Protein AF-A0A850DKU0-F1 (afdb_monomer_lite)

Foldseek 3Di:
DDDDDDDDPPPPPPPPDPPDQPDAQDWDWDDDPFWIWTQHPVRDIEIQGDPRVVVCVVQVHLSGQFHAWDHYWDDDVQGTKTHGPFWIWDQRPVVRDIDTGGVVVCVVVVVVVPPPPDD

pLDDT: mean 72.18, std 23.55, range [31.27, 97.06]

Structure (mmCIF, N/CA/C/O backbone):
data_AF-A0A850DKU0-F1
#
_entry.id   AF-A0A850DKU0-F1
#
loop_
_atom_site.group_PDB
_atom_site.id
_atom_site.type_symbol
_atom_site.label_atom_id
_atom_site.label_alt_id
_atom_site.label_comp_id
_atom_site.label_asym_id
_atom_site.label_entity_id
_atom_site.label_seq_id
_atom_site.pdbx_PDB_ins_code
_atom_site.Cartn_x
_atom_site.Cartn_y
_atom_site.Cartn_z
_atom_site.occupancy
_atom_site.B_iso_or_equiv
_atom_site.auth_seq_id
_atom_site.auth_comp_id
_atom_site.auth_asym_id
_atom_site.auth_atom_id
_atom_site.pdbx_PDB_model_num
ATOM 1 N N . GLY A 1 1 ? 21.258 -35.257 -16.198 1.00 31.27 1 GLY A N 1
ATOM 2 C CA . GLY A 1 1 ? 21.170 -33.884 -16.741 1.00 31.27 1 GLY A CA 1
ATOM 3 C C . GLY A 1 1 ? 19.794 -33.735 -17.340 1.00 31.27 1 GLY A C 1
ATOM 4 O O . GLY A 1 1 ? 19.374 -34.662 -18.010 1.00 31.27 1 GLY A O 1
ATOM 5 N N . ALA A 1 2 ? 18.967 -32.800 -16.866 1.00 36.78 2 ALA A N 1
ATOM 6 C CA . ALA A 1 2 ? 18.904 -31.399 -17.327 1.00 36.78 2 ALA A CA 1
ATOM 7 C C . ALA A 1 2 ? 18.489 -31.336 -18.817 1.00 36.78 2 ALA A C 1
ATOM 9 O O . ALA A 1 2 ? 19.103 -32.007 -19.628 1.00 36.78 2 ALA A O 1
ATOM 10 N N . ALA A 1 3 ? 17.469 -30.599 -19.256 1.00 34.72 3 ALA A N 1
ATOM 11 C CA . ALA A 1 3 ? 16.875 -29.389 -18.705 1.00 34.72 3 ALA A CA 1
ATOM 12 C C . ALA A 1 3 ? 15.375 -29.284 -19.045 1.00 34.72 3 ALA A C 1
ATOM 14 O O . ALA A 1 3 ? 14.819 -30.069 -19.806 1.00 34.72 3 ALA A O 1
ATOM 15 N N . ARG A 1 4 ? 14.728 -28.337 -18.371 1.00 39.41 4 ARG A N 1
ATOM 16 C CA . ARG A 1 4 ? 13.297 -28.251 -18.101 1.00 39.41 4 ARG A CA 1
ATOM 17 C C . ARG A 1 4 ? 12.610 -27.325 -19.103 1.00 39.41 4 ARG A C 1
ATOM 19 O O . ARG A 1 4 ? 13.185 -26.314 -19.483 1.00 39.41 4 ARG A O 1
ATOM 26 N N . SER A 1 5 ? 11.393 -27.731 -19.466 1.00 40.69 5 SER A N 1
ATOM 27 C CA . SER A 1 5 ? 10.292 -27.017 -20.126 1.00 40.69 5 SER A CA 1
ATOM 28 C C . SER A 1 5 ? 10.508 -25.527 -20.414 1.00 40.69 5 SER A C 1
ATOM 30 O O . SER A 1 5 ? 10.701 -24.729 -19.498 1.00 40.69 5 SER A O 1
ATOM 32 N N . GLY A 1 6 ? 10.395 -25.173 -21.696 1.00 35.62 6 GLY A N 1
ATOM 33 C CA . GLY A 1 6 ? 10.496 -23.812 -22.206 1.00 35.62 6 GLY A CA 1
ATOM 34 C C . GLY A 1 6 ? 9.488 -22.862 -21.564 1.00 35.62 6 GLY A C 1
ATOM 35 O O . GLY A 1 6 ? 8.281 -23.092 -21.595 1.00 35.62 6 GLY A O 1
ATOM 36 N N . VAL A 1 7 ? 10.012 -21.776 -21.005 1.00 38.25 7 VAL A N 1
ATOM 37 C CA . VAL A 1 7 ? 9.243 -20.576 -20.687 1.00 38.25 7 VAL A CA 1
ATOM 38 C C . VAL A 1 7 ? 9.235 -19.738 -21.960 1.00 38.25 7 VAL A C 1
ATOM 40 O O . VAL A 1 7 ? 10.285 -19.290 -22.418 1.00 38.25 7 VAL A O 1
ATOM 43 N N . LEU A 1 8 ? 8.059 -19.592 -22.571 1.00 32.44 8 LEU A N 1
ATOM 44 C CA . LEU A 1 8 ? 7.850 -18.644 -23.661 1.00 32.44 8 LEU A CA 1
ATOM 45 C C . LEU A 1 8 ? 8.155 -17.233 -23.127 1.00 32.44 8 LEU A C 1
ATOM 47 O O . LEU A 1 8 ? 7.680 -16.903 -22.036 1.00 32.44 8 LEU A O 1
ATOM 51 N N . PRO A 1 9 ? 8.936 -16.406 -23.842 1.00 39.66 9 PRO A N 1
ATOM 52 C CA . PRO A 1 9 ? 9.124 -15.020 -23.447 1.00 39.66 9 PRO A CA 1
ATOM 53 C C . PRO A 1 9 ? 7.753 -14.341 -23.459 1.00 39.66 9 PRO A C 1
ATOM 55 O O . PRO A 1 9 ? 7.064 -14.342 -24.477 1.00 39.66 9 PRO A O 1
ATOM 58 N N . VAL A 1 10 ? 7.332 -13.798 -22.314 1.00 37.53 10 VAL A N 1
ATOM 59 C CA . VAL A 1 10 ? 6.200 -12.871 -22.273 1.00 37.53 10 VAL A CA 1
ATOM 60 C C . VAL A 1 10 ? 6.644 -11.669 -23.094 1.00 37.53 10 VAL A C 1
ATOM 62 O O . VAL A 1 10 ? 7.517 -10.919 -22.660 1.00 37.53 10 VAL A O 1
ATOM 65 N N . GLU A 1 11 ? 6.115 -11.540 -24.311 1.00 37.09 11 GLU A N 1
ATOM 66 C CA . GLU A 1 11 ? 6.303 -10.347 -25.125 1.00 37.09 11 GLU A CA 1
ATOM 67 C C . GLU A 1 11 ? 5.864 -9.147 -24.286 1.00 37.09 11 GLU A C 1
ATOM 69 O O . GLU A 1 11 ? 4.692 -8.991 -23.938 1.00 37.09 11 GLU A O 1
ATOM 74 N N . LEU A 1 12 ? 6.858 -8.353 -23.888 1.00 39.88 12 LEU A N 1
ATOM 75 C CA . LEU A 1 12 ? 6.712 -7.108 -23.156 1.00 39.88 12 LEU A CA 1
ATOM 76 C C . LEU A 1 12 ? 5.842 -6.189 -24.008 1.00 39.88 12 LEU A C 1
ATOM 78 O O . LEU A 1 12 ? 6.334 -5.539 -24.930 1.00 39.88 12 LEU A O 1
ATOM 82 N N . ALA A 1 13 ? 4.538 -6.175 -23.732 1.00 35.81 13 ALA A N 1
ATOM 83 C CA . ALA A 1 13 ? 3.625 -5.234 -24.346 1.00 35.81 13 ALA A CA 1
ATOM 84 C C . ALA A 1 13 ? 4.203 -3.834 -24.134 1.00 35.81 13 ALA A C 1
ATOM 86 O O . ALA A 1 13 ? 4.372 -3.376 -23.003 1.00 35.81 13 ALA A O 1
ATOM 87 N N . SER A 1 14 ? 4.559 -3.206 -25.250 1.00 35.75 14 SER A N 1
ATOM 88 C CA . SER A 1 14 ? 5.037 -1.839 -25.339 1.00 35.75 14 SER A CA 1
ATOM 89 C C . SER A 1 14 ? 4.048 -0.938 -24.599 1.00 35.75 14 SER A C 1
ATOM 91 O O . SER A 1 14 ? 2.975 -0.631 -25.115 1.00 35.75 14 SER A O 1
ATOM 93 N N . ALA A 1 15 ? 4.369 -0.557 -23.363 1.00 37.09 15 ALA A N 1
ATOM 94 C CA . ALA A 1 15 ? 3.572 0.409 -22.630 1.00 37.09 15 ALA A CA 1
ATOM 95 C C . ALA A 1 15 ? 3.752 1.751 -23.342 1.00 37.09 15 ALA A C 1
ATOM 97 O O . ALA A 1 15 ? 4.845 2.320 -23.344 1.00 37.09 15 ALA A O 1
ATOM 98 N N . ALA A 1 16 ? 2.694 2.216 -24.006 1.00 31.67 16 ALA A N 1
ATOM 99 C CA . ALA A 1 16 ? 2.623 3.568 -24.525 1.00 31.67 16 ALA A CA 1
ATOM 100 C C . ALA A 1 16 ? 2.812 4.520 -23.339 1.00 31.67 16 ALA A C 1
ATOM 102 O O . ALA A 1 16 ? 1.930 4.671 -22.497 1.00 31.67 16 ALA A O 1
ATOM 103 N N . ALA A 1 17 ? 4.008 5.090 -23.241 1.00 33.56 17 ALA A N 1
ATOM 104 C CA . ALA A 1 17 ? 4.298 6.157 -22.311 1.00 33.56 17 ALA A CA 1
ATOM 105 C C . ALA A 1 17 ? 3.395 7.342 -22.669 1.00 33.56 17 ALA A C 1
ATOM 107 O O . ALA A 1 17 ? 3.531 7.924 -23.746 1.00 33.56 17 ALA A O 1
ATOM 108 N N . GLU A 1 18 ? 2.475 7.703 -21.778 1.00 33.78 18 GLU A N 1
ATOM 109 C CA . GLU A 1 18 ? 1.868 9.027 -21.833 1.00 33.78 18 GLU A CA 1
ATOM 110 C C . GLU A 1 18 ? 2.984 10.051 -21.537 1.00 33.78 18 GLU A C 1
ATOM 112 O O . GLU A 1 18 ? 3.699 9.913 -20.535 1.00 33.78 18 GLU A O 1
ATOM 117 N N . PRO A 1 19 ? 3.224 11.038 -22.420 1.00 38.38 19 PRO A N 1
ATOM 118 C CA . PRO A 1 19 ? 4.363 11.938 -22.300 1.00 38.38 19 PRO A CA 1
ATOM 119 C C . PRO A 1 19 ? 4.132 12.909 -21.136 1.00 38.38 19 PRO A C 1
ATOM 121 O O . PRO A 1 19 ? 3.393 13.880 -21.269 1.00 38.38 19 PRO A O 1
ATOM 124 N N . GLY A 1 20 ? 4.761 12.654 -19.983 1.00 38.50 20 GLY A N 1
ATOM 125 C CA . GLY A 1 20 ? 4.695 13.596 -18.859 1.00 38.50 20 GLY A CA 1
ATOM 126 C C . GLY A 1 20 ? 5.308 13.198 -17.513 1.00 38.50 20 GLY A C 1
ATOM 127 O O . GLY A 1 20 ? 5.370 14.056 -16.638 1.00 38.50 20 GLY A O 1
ATOM 128 N N . ALA A 1 21 ? 5.784 11.967 -17.299 1.00 36.56 21 ALA A N 1
ATOM 129 C CA . ALA A 1 21 ? 6.356 11.573 -16.005 1.00 36.56 21 ALA A CA 1
ATOM 130 C C . ALA A 1 21 ? 7.881 11.392 -16.085 1.00 36.56 21 ALA A C 1
ATOM 132 O O . ALA A 1 21 ? 8.391 10.397 -16.597 1.00 36.56 21 ALA A O 1
ATOM 133 N N . ALA A 1 22 ? 8.613 12.380 -15.573 1.00 36.97 22 ALA A N 1
ATOM 134 C CA . ALA A 1 22 ? 10.059 12.326 -15.411 1.00 36.97 22 ALA A CA 1
ATOM 135 C C . ALA A 1 22 ? 10.471 11.203 -14.432 1.00 36.97 22 ALA A C 1
ATOM 137 O O . ALA A 1 22 ? 10.043 11.179 -13.282 1.00 36.97 22 ALA A O 1
ATOM 138 N N . THR A 1 23 ? 11.325 10.291 -14.913 1.00 37.44 23 THR A N 1
ATOM 139 C CA . THR A 1 23 ? 12.235 9.424 -14.134 1.00 37.44 23 THR A CA 1
ATOM 140 C C . THR A 1 23 ? 11.636 8.676 -12.931 1.00 37.44 23 THR A C 1
ATOM 142 O O . THR A 1 23 ? 12.153 8.777 -11.819 1.00 37.44 23 THR A O 1
ATOM 145 N N . ALA A 1 24 ? 10.592 7.869 -13.135 1.00 46.19 24 ALA A N 1
ATOM 146 C CA . ALA A 1 24 ? 10.266 6.819 -12.168 1.00 46.19 24 ALA A CA 1
ATOM 147 C C . ALA A 1 24 ? 11.298 5.674 -12.291 1.00 46.19 24 ALA A C 1
ATOM 149 O O . ALA A 1 24 ? 11.600 5.265 -13.417 1.00 46.19 24 ALA A O 1
ATOM 150 N N . PRO A 1 25 ? 11.860 5.143 -11.186 1.00 50.56 25 PRO A N 1
ATOM 151 C CA . PRO A 1 25 ? 12.700 3.951 -11.248 1.00 50.56 25 PRO A CA 1
ATOM 152 C C . PRO A 1 25 ? 11.931 2.814 -11.930 1.00 50.56 25 PRO A C 1
ATOM 154 O O . PRO A 1 25 ? 10.787 2.518 -11.580 1.00 50.56 25 PRO A O 1
ATOM 157 N N . LYS A 1 26 ? 12.557 2.214 -12.945 1.00 56.34 26 LYS A N 1
ATOM 158 C CA . LYS A 1 26 ? 11.967 1.178 -13.794 1.00 56.34 26 LYS A CA 1
ATOM 159 C C . LYS A 1 26 ? 11.815 -0.114 -12.982 1.00 56.34 26 LYS A C 1
ATOM 161 O O . LYS A 1 26 ? 12.749 -0.902 -12.915 1.00 56.34 26 LYS A O 1
ATOM 166 N N . ALA A 1 27 ? 10.660 -0.308 -12.352 1.00 64.06 27 ALA A N 1
ATOM 167 C CA . ALA A 1 27 ? 10.251 -1.613 -11.845 1.00 64.06 27 ALA A CA 1
ATOM 168 C C . ALA A 1 27 ? 9.549 -2.387 -12.965 1.00 64.06 27 ALA A C 1
ATOM 170 O O . ALA A 1 27 ? 8.674 -1.846 -13.648 1.00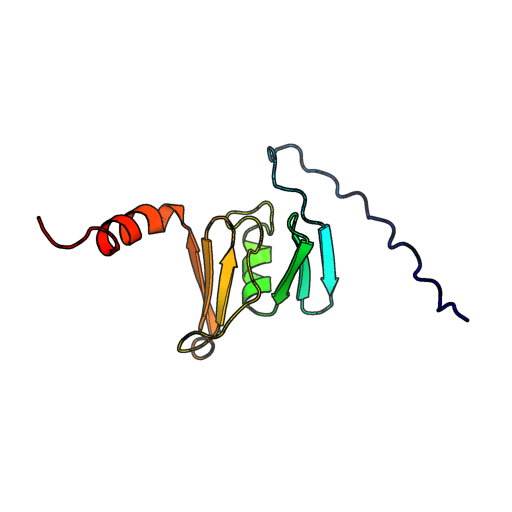 64.06 27 ALA A O 1
ATOM 171 N N . GLU A 1 28 ? 9.927 -3.647 -13.148 1.00 78.31 28 GLU A N 1
ATOM 172 C CA . GLU A 1 28 ? 9.175 -4.579 -13.987 1.00 78.31 28 GLU A CA 1
ATOM 173 C C . GLU A 1 28 ? 8.048 -5.192 -13.151 1.00 78.31 28 GLU A C 1
ATOM 175 O O . GLU A 1 28 ? 8.200 -5.369 -11.941 1.00 78.31 28 GLU A O 1
ATOM 180 N N . TYR A 1 29 ? 6.899 -5.490 -13.763 1.00 78.81 29 TYR A N 1
ATOM 181 C CA . TYR A 1 29 ? 5.780 -6.085 -13.037 1.00 78.81 29 TYR A CA 1
ATOM 182 C C . TYR A 1 29 ? 5.052 -7.161 -13.836 1.00 78.81 29 TYR A C 1
ATOM 184 O O . TYR A 1 29 ? 4.966 -7.110 -15.061 1.00 78.81 29 TYR A O 1
ATOM 192 N N . ALA A 1 30 ? 4.467 -8.111 -13.110 1.00 75.69 30 ALA A N 1
ATOM 193 C CA . ALA A 1 30 ? 3.544 -9.105 -13.634 1.00 75.69 30 ALA A CA 1
ATOM 194 C C . ALA A 1 30 ? 2.160 -8.916 -13.004 1.00 75.69 30 ALA A C 1
ATOM 196 O O . ALA A 1 30 ? 2.031 -8.723 -11.791 1.00 75.69 30 ALA A O 1
ATOM 197 N N . LYS A 1 31 ? 1.114 -8.983 -13.834 1.00 79.00 31 LYS A N 1
ATOM 198 C CA . LYS A 1 31 ? -0.284 -8.918 -13.399 1.00 79.00 31 LYS A CA 1
ATOM 199 C C . LYS A 1 31 ? -0.862 -10.325 -13.272 1.00 79.00 31 LYS A C 1
ATOM 201 O O . LYS A 1 31 ? -0.826 -11.112 -14.212 1.00 79.00 31 LYS A O 1
ATOM 206 N N . PHE A 1 32 ? -1.476 -10.590 -12.131 1.00 75.50 32 PHE A N 1
ATOM 207 C CA . PHE A 1 32 ? -2.218 -11.800 -11.806 1.00 75.50 32 PHE A CA 1
ATOM 208 C C . PHE A 1 32 ? -3.689 -11.453 -11.571 1.00 75.50 32 PHE A C 1
ATOM 210 O O . PHE A 1 32 ? -4.038 -10.294 -11.343 1.00 75.50 32 PHE A O 1
ATOM 217 N N . VAL A 1 33 ? -4.559 -12.467 -11.579 1.00 74.50 33 VAL A N 1
ATOM 218 C CA . VAL A 1 33 ? -6.014 -12.297 -11.392 1.00 74.50 33 VAL A CA 1
ATOM 219 C C . VAL A 1 33 ? -6.347 -11.472 -10.139 1.00 74.50 33 VAL A C 1
ATOM 221 O O . VAL A 1 33 ? -7.273 -10.670 -10.174 1.00 74.50 33 VAL A O 1
ATOM 224 N N . ASN A 1 34 ? -5.563 -11.617 -9.064 1.00 76.06 34 ASN A N 1
ATOM 225 C CA . ASN A 1 34 ? -5.799 -10.957 -7.774 1.00 76.06 34 ASN A CA 1
ATOM 226 C C . ASN A 1 34 ? -4.613 -10.116 -7.270 1.00 76.06 34 ASN A C 1
ATOM 228 O O . ASN A 1 34 ? -4.566 -9.770 -6.088 1.00 76.06 34 ASN A O 1
ATOM 232 N N . GLY A 1 35 ? -3.627 -9.821 -8.119 1.00 83.44 35 GLY A N 1
ATOM 233 C CA . GLY A 1 35 ? -2.370 -9.268 -7.628 1.00 83.44 35 GLY A CA 1
ATOM 234 C C . GLY A 1 35 ? -1.470 -8.680 -8.692 1.00 83.44 35 GLY A C 1
ATOM 235 O O . GLY A 1 35 ? -1.560 -9.028 -9.865 1.00 83.44 35 GLY A O 1
ATOM 236 N N . TYR A 1 36 ? -0.572 -7.809 -8.257 1.00 85.88 36 TYR A N 1
ATOM 237 C CA . TYR A 1 36 ? 0.591 -7.397 -9.028 1.00 85.88 36 TYR A CA 1
ATOM 238 C C . TYR A 1 36 ? 1.830 -7.823 -8.260 1.00 85.88 36 TYR A C 1
ATOM 240 O O . TYR A 1 36 ? 1.854 -7.732 -7.034 1.00 85.88 36 TYR A O 1
ATOM 248 N N . VAL A 1 37 ? 2.842 -8.283 -8.980 1.00 83.06 37 VAL A N 1
ATOM 249 C CA . VAL A 1 37 ? 4.169 -8.560 -8.433 1.00 83.06 37 VAL A CA 1
ATOM 250 C C . VAL A 1 37 ? 5.150 -7.640 -9.136 1.00 83.06 37 VAL A C 1
ATOM 252 O O . VAL A 1 37 ? 5.127 -7.563 -10.361 1.00 83.06 37 VAL A O 1
ATOM 255 N N . PHE A 1 38 ? 5.975 -6.944 -8.365 1.00 82.12 38 PHE A N 1
ATOM 256 C CA . PHE A 1 38 ? 6.961 -5.976 -8.822 1.00 82.12 38 PHE A CA 1
ATOM 257 C C . PHE A 1 38 ? 8.360 -6.492 -8.516 1.00 82.12 38 PHE A C 1
ATOM 259 O O . PHE A 1 38 ? 8.644 -6.856 -7.378 1.00 82.12 38 PHE A O 1
ATOM 266 N N . SER A 1 39 ? 9.230 -6.476 -9.519 1.00 80.62 39 SER A N 1
ATOM 267 C CA . SER A 1 39 ? 10.668 -6.647 -9.344 1.00 80.62 39 SER A CA 1
ATOM 268 C C . SER A 1 39 ? 11.295 -5.269 -9.164 1.00 80.62 39 SER A C 1
ATOM 270 O O . SER A 1 39 ? 11.243 -4.425 -10.064 1.00 80.62 39 SER A O 1
ATOM 272 N N . LEU A 1 40 ? 11.837 -5.023 -7.974 1.00 79.75 40 LEU A N 1
ATOM 273 C CA . LEU A 1 40 ? 12.512 -3.780 -7.625 1.00 79.75 40 LEU A CA 1
ATOM 274 C C . LEU A 1 40 ? 13.971 -3.809 -8.094 1.00 79.75 40 LEU A C 1
ATOM 276 O O . LEU A 1 40 ? 14.553 -4.867 -8.321 1.00 79.75 40 LEU A O 1
ATOM 280 N N . ALA A 1 41 ? 14.579 -2.627 -8.220 1.00 74.00 41 ALA A N 1
ATOM 281 C CA . ALA A 1 41 ? 15.945 -2.484 -8.733 1.00 74.00 41 ALA A CA 1
ATOM 282 C C . ALA A 1 41 ? 17.016 -3.177 -7.867 1.00 74.00 41 ALA A C 1
ATOM 284 O O . ALA A 1 41 ? 18.078 -3.510 -8.382 1.00 74.00 41 ALA A O 1
ATOM 285 N N . ASP A 1 42 ? 16.731 -3.403 -6.581 1.00 76.25 42 ASP A N 1
ATOM 286 C CA . ASP A 1 42 ? 17.624 -4.108 -5.648 1.00 76.25 42 ASP A CA 1
ATOM 287 C C . ASP A 1 42 ? 17.555 -5.643 -5.794 1.00 76.25 42 ASP A C 1
ATOM 289 O O . ASP A 1 42 ? 18.344 -6.373 -5.207 1.00 76.25 42 ASP A O 1
ATOM 293 N N . GLY A 1 43 ? 16.628 -6.151 -6.616 1.00 74.69 43 GLY A N 1
ATOM 294 C CA . GLY A 1 43 ? 16.376 -7.583 -6.799 1.00 74.69 43 GLY A CA 1
ATOM 295 C C . GLY A 1 43 ? 15.239 -8.129 -5.932 1.00 74.69 43 GLY A C 1
ATOM 296 O O . GLY A 1 43 ? 14.810 -9.263 -6.147 1.00 74.69 43 GLY A O 1
ATOM 297 N N . ASP A 1 44 ? 14.709 -7.322 -5.011 1.00 80.69 44 ASP A N 1
ATOM 298 C CA . ASP A 1 44 ? 13.531 -7.674 -4.223 1.00 80.69 44 ASP A CA 1
ATOM 299 C C . ASP A 1 44 ? 12.276 -7.824 -5.084 1.00 80.69 44 ASP A C 1
ATOM 301 O O . ASP A 1 44 ? 12.058 -7.112 -6.071 1.00 80.69 44 ASP A O 1
ATOM 305 N N . VAL A 1 45 ? 11.414 -8.747 -4.663 1.00 83.19 45 VAL A N 1
ATOM 306 C CA . VAL A 1 45 ? 10.129 -9.021 -5.299 1.00 83.19 45 VAL A CA 1
ATOM 307 C C . VAL A 1 45 ? 9.022 -8.696 -4.313 1.00 83.19 45 VAL A C 1
ATOM 309 O O . VAL A 1 45 ? 8.957 -9.283 -3.239 1.00 83.19 45 VAL A O 1
ATOM 312 N N . VAL A 1 46 ? 8.142 -7.774 -4.696 1.00 89.38 46 VAL A N 1
ATOM 313 C CA . VAL A 1 46 ? 7.091 -7.243 -3.825 1.00 89.38 46 VAL A CA 1
ATOM 314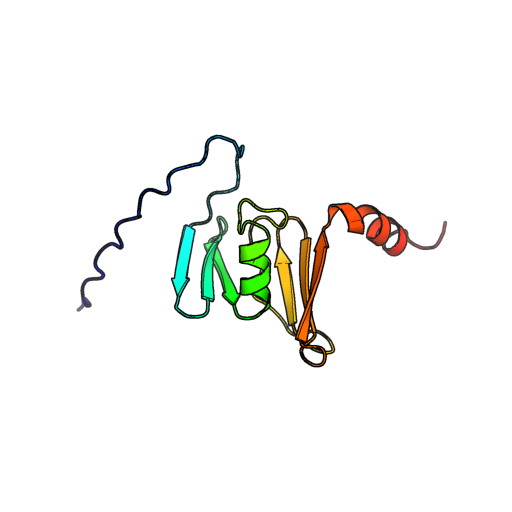 C C . VAL A 1 46 ? 5.728 -7.398 -4.476 1.00 89.38 46 VAL A C 1
ATOM 316 O O . VAL A 1 46 ? 5.528 -7.027 -5.632 1.00 89.38 46 VAL A O 1
ATOM 319 N N . SER A 1 47 ? 4.756 -7.902 -3.724 1.00 90.38 47 SER A N 1
ATOM 320 C CA . SER A 1 47 ? 3.375 -8.049 -4.164 1.00 90.38 47 SER A CA 1
ATOM 321 C C . SER A 1 47 ? 2.467 -6.932 -3.646 1.00 90.38 47 SER A C 1
ATOM 323 O O . SER A 1 47 ? 2.612 -6.435 -2.531 1.00 90.38 47 SER A O 1
ATOM 325 N N . VAL A 1 48 ? 1.492 -6.535 -4.465 1.00 92.19 48 VAL A N 1
ATOM 326 C CA . VAL A 1 48 ? 0.378 -5.656 -4.078 1.00 92.19 48 VAL A CA 1
ATOM 327 C C . VAL A 1 48 ? -0.914 -6.389 -4.418 1.00 92.19 48 VAL A C 1
ATOM 329 O O . VAL A 1 48 ? -1.146 -6.730 -5.582 1.00 92.19 48 VAL A O 1
ATOM 332 N N . ILE A 1 49 ? -1.755 -6.654 -3.415 1.00 93.75 49 ILE A N 1
ATOM 333 C CA . ILE A 1 49 ? -2.947 -7.506 -3.565 1.00 93.75 49 ILE A CA 1
ATOM 334 C C . ILE A 1 49 ? -4.183 -6.937 -2.854 1.00 93.75 49 ILE A C 1
ATOM 336 O O . ILE A 1 49 ? -4.096 -6.023 -2.031 1.00 93.75 49 ILE A O 1
ATOM 340 N N . GLY A 1 50 ? -5.353 -7.498 -3.171 1.00 92.81 50 GLY A N 1
ATOM 341 C CA . GLY A 1 50 ? -6.614 -7.229 -2.469 1.00 92.81 50 GLY A CA 1
ATOM 342 C C . GLY A 1 50 ? -7.028 -5.753 -2.445 1.00 92.81 50 GLY A C 1
ATOM 343 O O . GLY A 1 50 ? -6.814 -5.016 -3.406 1.00 92.81 50 GLY A O 1
ATOM 344 N N . LYS A 1 51 ? -7.603 -5.311 -1.317 1.00 94.19 51 LYS A N 1
ATOM 345 C CA . LYS A 1 51 ? -8.104 -3.936 -1.129 1.00 94.19 51 LYS A CA 1
ATOM 346 C C . LYS A 1 51 ? -7.017 -2.873 -1.289 1.00 94.19 51 LYS A C 1
ATOM 348 O O . LYS A 1 51 ? -7.288 -1.794 -1.808 1.00 94.19 51 LYS A O 1
ATOM 353 N N . LEU A 1 52 ? -5.783 -3.191 -0.896 1.00 94.12 52 LEU A N 1
ATOM 354 C CA . LEU A 1 52 ? -4.640 -2.296 -1.076 1.00 94.12 52 LEU A CA 1
ATOM 355 C C . LEU A 1 52 ? -4.290 -2.133 -2.558 1.00 94.12 52 LEU A C 1
ATOM 357 O O . LEU A 1 52 ? -4.019 -1.016 -2.993 1.00 94.12 52 LEU A O 1
ATOM 361 N N . LEU A 1 53 ? -4.368 -3.211 -3.346 1.00 93.88 53 LEU A N 1
ATOM 362 C CA . LEU A 1 53 ? -4.199 -3.135 -4.796 1.00 93.88 53 LEU A CA 1
ATOM 363 C C . LEU A 1 53 ? -5.286 -2.280 -5.444 1.00 93.88 53 LEU A C 1
ATOM 365 O O . LEU A 1 53 ? -4.954 -1.410 -6.242 1.00 93.88 53 LEU A O 1
ATOM 369 N N . GLU A 1 54 ? -6.558 -2.493 -5.103 1.00 94.19 54 GLU A N 1
ATOM 370 C CA . GLU A 1 54 ? -7.671 -1.702 -5.650 1.00 94.19 54 GLU A CA 1
ATOM 371 C C . GLU A 1 54 ? -7.413 -0.192 -5.485 1.00 94.19 54 GLU A C 1
ATOM 373 O O . GLU A 1 54 ? -7.478 0.561 -6.458 1.00 94.19 54 GLU A O 1
ATOM 378 N N . THR A 1 55 ? -7.025 0.243 -4.281 1.00 94.62 55 THR A N 1
ATOM 379 C CA . THR A 1 55 ? -6.678 1.645 -4.007 1.00 94.62 55 THR A CA 1
ATOM 380 C C . THR A 1 55 ? -5.392 2.083 -4.711 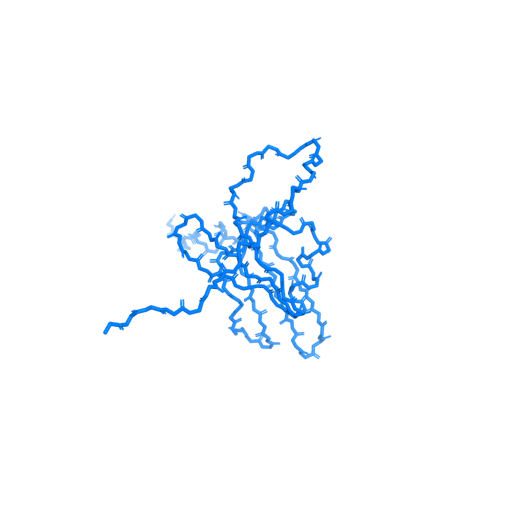1.00 94.62 55 THR A C 1
ATOM 382 O O . THR A 1 55 ? -5.340 3.181 -5.260 1.00 94.62 55 THR A O 1
ATOM 385 N N . PHE A 1 56 ? -4.356 1.243 -4.750 1.00 93.56 56 PHE A N 1
ATOM 386 C CA . PHE A 1 56 ? -3.107 1.556 -5.449 1.00 93.56 56 PHE A CA 1
ATOM 387 C C . PHE A 1 56 ? -3.332 1.818 -6.947 1.00 93.56 56 PHE A C 1
ATOM 389 O O . PHE A 1 56 ? -2.806 2.792 -7.486 1.00 93.56 56 PHE A O 1
ATOM 396 N N . LEU A 1 57 ? -4.171 1.009 -7.605 1.00 90.94 57 LEU A N 1
ATOM 397 C CA . LEU A 1 57 ? -4.561 1.211 -9.004 1.00 90.94 57 LEU A CA 1
ATOM 398 C C . LEU A 1 57 ? -5.311 2.535 -9.199 1.00 90.94 57 LEU A C 1
ATOM 400 O O . LEU A 1 57 ? -4.990 3.290 -10.113 1.00 90.94 57 LEU A O 1
ATOM 404 N N . GLN A 1 58 ? -6.267 2.846 -8.319 1.00 92.69 58 GLN A N 1
ATOM 405 C CA . GLN A 1 58 ? -7.032 4.101 -8.360 1.00 92.69 58 GLN A CA 1
ATOM 406 C C . GLN A 1 58 ? -6.154 5.345 -8.169 1.00 92.69 58 GLN A C 1
ATOM 408 O O . GLN A 1 58 ? -6.476 6.414 -8.681 1.00 92.69 58 GLN A O 1
ATOM 413 N N . LEU A 1 59 ? -5.040 5.214 -7.446 1.00 89.19 59 LEU A N 1
ATOM 414 C CA . LEU A 1 59 ? -4.099 6.302 -7.183 1.00 89.19 59 LEU A CA 1
ATOM 415 C C . LEU A 1 59 ? -3.048 6.499 -8.286 1.00 89.19 59 LEU A C 1
ATOM 417 O O . LEU A 1 59 ? -2.146 7.321 -8.105 1.00 89.19 59 LEU A O 1
ATOM 421 N N . GLY A 1 60 ? -3.166 5.790 -9.413 1.00 87.81 60 GLY A N 1
ATOM 422 C CA . GLY A 1 60 ? -2.252 5.907 -10.552 1.00 87.81 60 GLY A CA 1
ATOM 423 C C . GLY A 1 60 ? -1.077 4.931 -10.512 1.00 87.81 60 GLY A C 1
ATOM 424 O O . GLY A 1 60 ? -0.114 5.111 -11.255 1.00 87.81 60 GLY A O 1
ATOM 425 N N . GLN A 1 61 ? -1.149 3.890 -9.671 1.00 89.31 61 GLN A N 1
ATOM 426 C CA . GLN A 1 61 ? -0.164 2.809 -9.640 1.00 89.31 61 GLN A CA 1
ATOM 427 C C . GLN A 1 61 ? 1.255 3.358 -9.352 1.00 89.31 61 GLN A C 1
ATOM 429 O O . GLN A 1 61 ? 1.411 4.273 -8.539 1.00 89.31 61 GLN A O 1
ATOM 434 N N . THR A 1 62 ? 2.299 2.826 -9.994 1.00 84.81 62 THR A N 1
ATOM 435 C CA . THR A 1 62 ? 3.697 3.245 -9.768 1.00 84.81 62 THR A CA 1
ATOM 436 C C . THR A 1 62 ? 4.010 4.662 -10.251 1.00 84.81 62 THR A C 1
ATOM 438 O O . THR A 1 62 ? 4.909 5.298 -9.707 1.00 84.81 62 THR A O 1
ATOM 441 N N . ALA A 1 63 ? 3.262 5.174 -11.231 1.00 84.62 63 ALA A N 1
ATOM 442 C CA . ALA A 1 63 ? 3.354 6.560 -11.698 1.00 84.62 63 ALA A CA 1
ATOM 443 C C . ALA A 1 63 ? 2.553 7.540 -10.816 1.00 84.62 63 ALA A C 1
ATOM 445 O O . ALA A 1 63 ? 2.598 8.753 -11.016 1.00 84.62 63 ALA A O 1
ATOM 446 N N . GLY A 1 64 ? 1.791 7.008 -9.860 1.00 86.25 64 GLY A N 1
ATOM 447 C CA . GLY A 1 64 ? 0.877 7.741 -9.007 1.00 86.25 64 GLY A CA 1
ATOM 448 C C . GLY A 1 64 ? 1.515 8.341 -7.757 1.00 86.25 64 GLY A C 1
ATOM 449 O O . GLY A 1 64 ? 2.725 8.316 -7.539 1.00 86.25 64 GLY A O 1
ATOM 450 N N . LYS A 1 65 ? 0.654 8.841 -6.864 1.00 87.00 65 LYS A N 1
ATOM 451 C CA . LYS A 1 65 ? 1.061 9.580 -5.649 1.00 87.00 65 LYS A CA 1
ATOM 452 C C . LYS A 1 65 ? 1.861 8.754 -4.637 1.00 87.00 65 LYS A C 1
ATOM 454 O O . LYS A 1 65 ? 2.474 9.333 -3.746 1.00 87.00 65 LYS A O 1
ATOM 459 N N . LEU A 1 66 ? 1.803 7.426 -4.727 1.00 87.75 66 LEU A N 1
ATOM 460 C CA . LEU A 1 66 ? 2.478 6.509 -3.807 1.00 87.75 66 LEU A CA 1
ATOM 461 C C . LEU A 1 66 ? 3.867 6.084 -4.304 1.00 87.75 66 LEU A C 1
ATOM 463 O O . LEU A 1 66 ? 4.734 5.809 -3.475 1.00 87.75 66 LEU A O 1
ATOM 467 N N . GLY A 1 67 ? 4.104 6.086 -5.620 1.00 89.88 67 GLY A N 1
ATOM 468 C CA . GLY A 1 67 ? 5.331 5.569 -6.228 1.00 89.88 67 GLY A CA 1
ATOM 469 C C . GLY A 1 67 ? 5.428 4.040 -6.175 1.00 89.88 67 GLY A C 1
ATOM 470 O O . GLY A 1 67 ? 4.412 3.343 -6.116 1.00 89.88 67 GLY A O 1
ATOM 471 N N . LEU A 1 68 ? 6.653 3.503 -6.203 1.00 89.00 68 LEU A N 1
ATOM 472 C CA . LEU A 1 68 ? 6.869 2.051 -6.133 1.00 89.00 68 LEU A CA 1
ATOM 473 C C . LEU A 1 68 ? 6.478 1.470 -4.763 1.00 89.00 68 LEU A C 1
ATOM 475 O O . LEU A 1 68 ? 6.691 2.134 -3.741 1.00 89.00 68 LEU A O 1
ATOM 479 N N . PRO A 1 69 ? 5.973 0.224 -4.714 1.00 90.06 69 PRO A N 1
ATOM 480 C CA . PRO A 1 69 ? 5.883 -0.516 -3.462 1.00 90.06 69 PRO A CA 1
ATOM 481 C C . PRO A 1 69 ? 7.293 -0.829 -2.940 1.00 90.06 69 PRO A C 1
ATOM 483 O O . PRO A 1 69 ? 8.212 -1.059 -3.722 1.00 90.06 69 PRO A O 1
ATOM 486 N N . LEU A 1 70 ? 7.463 -0.804 -1.619 1.00 89.06 70 LEU A N 1
ATOM 487 C CA . LEU A 1 70 ? 8.750 -1.054 -0.956 1.00 89.06 70 LEU A CA 1
ATOM 488 C C . LEU A 1 70 ? 8.799 -2.406 -0.244 1.00 89.06 70 LEU A C 1
ATOM 490 O O . LEU A 1 70 ? 9.875 -2.954 -0.054 1.00 89.06 70 LEU A O 1
ATOM 494 N N . ALA A 1 71 ? 7.644 -2.917 0.170 1.00 88.75 71 ALA A N 1
ATOM 495 C CA . ALA A 1 71 ? 7.509 -4.195 0.853 1.00 88.75 71 ALA A CA 1
ATOM 496 C C . ALA A 1 71 ? 6.132 -4.794 0.562 1.00 88.75 71 ALA A C 1
ATOM 498 O O . ALA A 1 71 ? 5.206 -4.072 0.168 1.00 88.75 71 ALA A O 1
ATOM 499 N N . ASP A 1 72 ? 5.996 -6.103 0.768 1.00 91.31 72 ASP A N 1
ATOM 500 C CA . ASP A 1 72 ? 4.690 -6.755 0.815 1.00 91.31 72 ASP A CA 1
ATOM 501 C C . ASP A 1 72 ? 3.818 -6.143 1.916 1.00 91.31 72 ASP A C 1
ATOM 503 O O . ASP A 1 72 ? 4.304 -5.505 2.857 1.00 91.31 72 ASP A O 1
ATOM 507 N N . GLN A 1 73 ? 2.506 -6.354 1.822 1.00 92.50 73 GLN A N 1
ATOM 508 C CA . GLN A 1 73 ? 1.638 -6.012 2.940 1.00 92.50 73 GLN A CA 1
ATOM 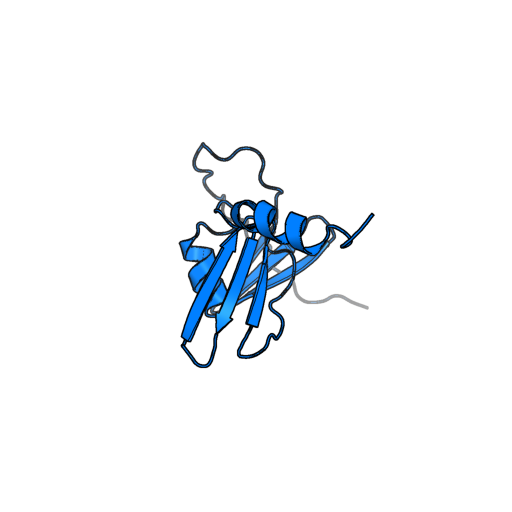509 C C . GLN A 1 73 ? 1.976 -6.858 4.178 1.00 92.50 73 GLN A C 1
ATOM 511 O O . GLN A 1 73 ? 2.218 -8.062 4.087 1.00 92.50 73 GLN A O 1
ATOM 516 N N . TYR A 1 74 ? 1.917 -6.242 5.351 1.00 94.00 74 TYR A N 1
ATOM 517 C CA . TYR A 1 74 ? 2.126 -6.898 6.638 1.00 94.00 74 TYR A CA 1
ATOM 518 C C . TYR A 1 74 ? 0.997 -6.564 7.610 1.00 94.00 74 TYR A C 1
ATOM 520 O O . TYR A 1 74 ? 0.249 -5.598 7.435 1.00 94.00 74 TYR A O 1
ATOM 528 N N . LEU A 1 75 ? 0.852 -7.404 8.635 1.00 94.19 75 LEU A N 1
ATOM 529 C CA . LEU A 1 75 ? -0.202 -7.271 9.634 1.00 94.19 75 LEU A CA 1
ATOM 530 C C . LEU A 1 75 ? 0.013 -6.040 10.518 1.00 94.19 75 LEU A C 1
ATOM 532 O O . LEU A 1 75 ? 1.110 -5.786 11.012 1.00 94.19 75 LEU A O 1
ATOM 536 N N . VAL A 1 76 ? -1.077 -5.325 10.769 1.00 93.56 76 VAL A N 1
ATOM 537 C CA . VAL A 1 76 ? -1.188 -4.248 11.758 1.00 93.56 76 VAL A CA 1
ATOM 538 C C . VAL A 1 76 ? -2.456 -4.464 12.590 1.00 93.56 76 VAL A C 1
ATOM 540 O O . VAL A 1 76 ? -3.335 -5.227 12.176 1.00 93.56 76 VAL A O 1
ATOM 543 N N . PRO A 1 77 ? -2.609 -3.815 13.759 1.00 92.56 77 PRO A N 1
ATOM 544 C CA . PRO A 1 77 ? -3.840 -3.927 14.532 1.00 92.56 77 PRO A CA 1
ATOM 545 C C . PRO A 1 77 ? -5.073 -3.589 13.681 1.00 92.56 77 PRO A C 1
ATOM 547 O O . PRO A 1 77 ? -5.212 -2.476 13.176 1.00 92.56 77 PRO A O 1
ATOM 550 N N . GLY A 1 78 ? -5.966 -4.565 13.506 1.00 91.12 78 GLY A N 1
ATOM 551 C CA . GLY A 1 78 ? -7.206 -4.399 12.744 1.00 91.12 78 GLY A CA 1
ATOM 552 C C . GLY A 1 78 ? -7.086 -4.546 11.222 1.00 91.12 78 GLY A C 1
ATOM 553 O O . GLY A 1 78 ? -8.090 -4.338 10.537 1.00 91.12 78 GLY A O 1
ATOM 554 N N . GLY A 1 79 ? -5.923 -4.919 10.676 1.00 95.81 79 GLY A N 1
ATOM 555 C CA . GLY A 1 79 ? -5.816 -5.291 9.265 1.00 95.81 79 GLY A CA 1
ATOM 556 C C . GLY A 1 79 ? -4.396 -5.327 8.712 1.00 95.81 79 GLY A C 1
ATOM 557 O O . GLY A 1 79 ? -3.514 -5.955 9.293 1.00 95.81 79 GLY A O 1
ATOM 558 N N . TYR A 1 80 ? -4.181 -4.681 7.566 1.00 96.69 80 TYR A N 1
ATOM 559 C CA . TYR A 1 80 ? -2.923 -4.755 6.819 1.00 96.69 80 TYR A CA 1
ATOM 560 C C . TYR A 1 80 ? -2.379 -3.377 6.471 1.00 96.69 80 TYR A C 1
ATOM 562 O O . TYR A 1 80 ? -3.139 -2.448 6.207 1.00 96.69 80 TYR A O 1
ATOM 570 N N . ARG A 1 81 ? -1.056 -3.250 6.420 1.00 96.00 81 ARG A N 1
ATOM 571 C CA . ARG A 1 81 ? -0.366 -2.061 5.920 1.00 96.00 81 ARG A CA 1
ATOM 572 C C . ARG A 1 81 ? 0.615 -2.455 4.835 1.00 96.00 81 ARG A C 1
ATOM 574 O O . ARG A 1 81 ? 1.263 -3.488 4.941 1.00 96.00 81 ARG A O 1
ATOM 581 N N . GLN A 1 82 ? 0.741 -1.606 3.825 1.00 97.06 82 GLN A N 1
ATOM 582 C CA . GLN A 1 82 ? 1.783 -1.714 2.815 1.00 97.06 82 GLN A CA 1
ATOM 583 C C . GLN A 1 82 ? 2.461 -0.365 2.603 1.00 97.06 82 GLN A C 1
ATOM 585 O O . GLN A 1 82 ? 1.800 0.678 2.560 1.00 97.06 82 GLN A O 1
ATOM 590 N N . ASP A 1 83 ? 3.785 -0.399 2.485 1.00 93.94 83 ASP A N 1
ATOM 591 C CA . ASP A 1 83 ? 4.629 0.781 2.350 1.00 93.94 83 ASP A CA 1
ATOM 592 C C . ASP A 1 83 ? 5.064 1.010 0.903 1.00 93.94 83 ASP A C 1
ATOM 594 O O . ASP A 1 83 ? 5.416 0.083 0.174 1.00 93.94 83 ASP A O 1
ATOM 598 N N . PHE A 1 84 ? 5.057 2.280 0.512 1.00 92.94 84 PHE A N 1
ATOM 599 C CA . PHE A 1 84 ? 5.411 2.768 -0.812 1.00 92.94 84 PHE A CA 1
ATOM 600 C C . PHE A 1 84 ? 6.454 3.894 -0.706 1.00 92.94 84 PHE A C 1
ATOM 602 O O . PHE A 1 84 ? 6.704 4.471 0.363 1.00 92.94 84 PHE A O 1
ATOM 609 N N . GLN A 1 85 ? 7.078 4.238 -1.832 1.00 88.62 85 GLN A N 1
ATOM 610 C CA . GLN A 1 85 ? 8.110 5.277 -1.910 1.00 88.62 85 GLN A CA 1
ATOM 611 C C . GLN A 1 85 ? 7.676 6.601 -1.280 1.00 88.62 85 GLN A C 1
ATOM 613 O O . GLN A 1 85 ? 8.440 7.186 -0.509 1.00 88.62 85 GLN A O 1
ATOM 618 N N . PHE A 1 86 ? 6.443 7.036 -1.531 1.00 87.69 86 PHE A N 1
ATOM 619 C CA . PHE A 1 86 ? 5.935 8.343 -1.111 1.00 87.69 86 PHE A CA 1
ATOM 620 C C . PHE A 1 86 ? 4.779 8.262 -0.112 1.00 87.69 86 PHE A C 1
ATOM 622 O O . PHE A 1 86 ? 4.172 9.281 0.213 1.00 87.69 86 PHE A O 1
ATOM 629 N N . GLY A 1 87 ? 4.488 7.082 0.435 1.00 92.12 87 GLY A N 1
ATOM 630 C CA . GLY A 1 87 ? 3.383 6.911 1.370 1.00 92.12 87 GLY A CA 1
ATOM 631 C C . GLY A 1 87 ? 3.175 5.477 1.824 1.00 92.12 87 GLY A C 1
ATOM 632 O O . GLY A 1 87 ? 4.033 4.623 1.633 1.00 92.12 87 GLY A O 1
ATOM 633 N N . SER A 1 88 ? 2.013 5.228 2.409 1.00 94.69 88 SER A N 1
ATOM 634 C CA . SER A 1 88 ? 1.555 3.911 2.832 1.00 94.69 88 SER A CA 1
ATOM 635 C C . SER A 1 88 ? 0.048 3.802 2.636 1.00 94.69 88 SER A C 1
ATOM 637 O O . SER A 1 88 ? -0.675 4.799 2.726 1.00 94.69 88 SER A O 1
ATOM 639 N N . LEU A 1 89 ? -0.427 2.580 2.434 1.00 96.12 89 LEU A N 1
ATOM 640 C CA . LEU A 1 89 ? -1.844 2.247 2.492 1.00 96.12 89 LEU A CA 1
ATOM 641 C C . LEU A 1 89 ? -2.100 1.371 3.717 1.00 96.12 89 LEU A C 1
ATOM 643 O O . LEU A 1 89 ? -1.335 0.445 3.983 1.00 96.12 89 LEU A O 1
ATOM 647 N N . VAL A 1 90 ? -3.168 1.665 4.456 1.00 96.81 90 VAL A N 1
ATOM 648 C CA . VAL A 1 90 ? -3.597 0.885 5.623 1.00 96.81 90 VAL A CA 1
ATOM 649 C C . VAL A 1 90 ? -5.019 0.407 5.396 1.00 96.81 90 VAL A C 1
ATOM 651 O O . VAL A 1 90 ? -5.942 1.213 5.327 1.00 96.81 90 VAL A O 1
ATOM 654 N N . PHE A 1 91 ? -5.202 -0.899 5.285 1.00 97.00 91 PHE A N 1
ATOM 655 C CA . PHE A 1 91 ? -6.501 -1.536 5.180 1.00 97.00 91 PHE A CA 1
ATOM 656 C C . PHE A 1 91 ? -6.994 -1.945 6.564 1.00 97.00 91 PHE A C 1
ATOM 658 O O . PHE A 1 91 ? -6.387 -2.789 7.219 1.00 97.00 91 PHE A O 1
ATOM 665 N N . ASN A 1 92 ? -8.121 -1.378 6.987 1.00 96.62 92 ASN A N 1
ATOM 666 C CA . ASN A 1 92 ? -8.855 -1.833 8.156 1.00 96.62 92 ASN A CA 1
ATOM 667 C C . ASN A 1 92 ? -9.868 -2.903 7.728 1.00 96.62 92 ASN A C 1
ATOM 669 O O . ASN A 1 92 ? -10.842 -2.601 7.036 1.00 96.62 92 ASN A O 1
ATOM 673 N N . GLN A 1 93 ? -9.651 -4.148 8.148 1.00 93.75 93 GLN A N 1
ATOM 674 C CA . GLN A 1 93 ? -10.503 -5.274 7.764 1.00 93.75 93 GLN A CA 1
ATOM 675 C C . GLN A 1 93 ? -11.895 -5.198 8.390 1.00 93.75 93 GLN A C 1
ATOM 677 O O . GLN A 1 93 ? -12.869 -5.546 7.729 1.00 93.75 93 GLN A O 1
ATOM 682 N N . GLY A 1 94 ? -11.995 -4.732 9.639 1.00 93.50 94 GLY A N 1
ATOM 683 C CA . GLY A 1 94 ? -13.272 -4.641 10.353 1.00 93.50 94 GLY A CA 1
ATOM 684 C C . GLY A 1 94 ? -14.227 -3.619 9.736 1.00 93.50 94 GLY A C 1
ATOM 685 O O . GLY A 1 94 ? -15.426 -3.861 9.664 1.00 93.50 94 GLY A O 1
ATOM 686 N N . ALA A 1 95 ? -13.691 -2.496 9.255 1.00 93.88 95 ALA A N 1
ATOM 687 C CA . ALA A 1 95 ? -14.454 -1.432 8.611 1.00 93.88 95 ALA A CA 1
ATOM 688 C C . ALA A 1 95 ? -14.525 -1.568 7.080 1.00 93.88 95 ALA A C 1
ATOM 690 O O . ALA A 1 95 ? -15.364 -0.933 6.450 1.00 93.88 95 ALA A O 1
ATOM 691 N N . GLY A 1 96 ? -13.638 -2.353 6.461 1.00 94.19 96 GLY A N 1
ATOM 692 C CA . GLY A 1 96 ? -13.553 -2.466 5.004 1.00 94.19 96 GLY A CA 1
ATOM 693 C C . GLY A 1 96 ? -12.942 -1.238 4.311 1.00 94.19 96 GLY A C 1
ATOM 694 O O . GLY A 1 96 ? -13.127 -1.069 3.107 1.00 94.19 96 GLY A O 1
ATOM 695 N N . ILE A 1 97 ? -12.229 -0.376 5.046 1.00 95.44 97 ILE A N 1
ATOM 696 C CA . ILE A 1 97 ? -11.747 0.934 4.573 1.00 95.44 97 ILE A CA 1
ATOM 697 C C . ILE A 1 97 ? -10.231 0.909 4.367 1.00 95.44 97 ILE A C 1
ATOM 699 O O . ILE A 1 97 ? -9.497 0.381 5.204 1.00 95.44 97 ILE A O 1
ATOM 703 N N . VAL A 1 98 ? -9.759 1.525 3.277 1.00 96.56 98 VAL A N 1
ATOM 704 C CA . VAL A 1 98 ? -8.332 1.778 3.031 1.00 96.56 98 VAL A CA 1
ATOM 705 C C . VAL A 1 98 ? -8.012 3.250 3.280 1.00 96.56 98 VAL A C 1
ATOM 707 O O . VAL A 1 98 ? -8.554 4.137 2.623 1.00 96.56 98 VAL A O 1
ATOM 710 N N . THR A 1 99 ? -7.092 3.508 4.204 1.00 95.56 99 THR A N 1
ATOM 711 C CA . THR A 1 99 ? -6.566 4.842 4.506 1.00 95.56 99 THR A CA 1
ATOM 712 C C . THR A 1 99 ? -5.264 5.070 3.747 1.00 95.56 99 THR A C 1
ATOM 714 O O . THR A 1 99 ? -4.357 4.238 3.793 1.00 95.56 99 THR A O 1
ATOM 717 N N . THR A 1 100 ? -5.150 6.218 3.076 1.00 94.81 100 THR A N 1
ATOM 718 C CA . THR A 1 100 ? -3.929 6.635 2.370 1.00 94.81 100 THR A CA 1
ATOM 719 C C . THR A 1 100 ? -3.139 7.626 3.214 1.00 94.81 100 THR A C 1
ATOM 721 O O . THR A 1 100 ? -3.666 8.662 3.607 1.00 94.81 100 THR A O 1
ATOM 724 N N . ILE A 1 101 ? -1.862 7.334 3.456 1.00 90.75 101 ILE A N 1
ATOM 725 C CA . ILE A 1 101 ? -0.943 8.191 4.212 1.00 90.75 101 ILE A CA 1
ATOM 726 C C . ILE A 1 101 ? 0.179 8.612 3.261 1.00 90.75 101 ILE A C 1
ATOM 728 O O . ILE A 1 101 ? 0.978 7.766 2.875 1.00 90.75 101 ILE A O 1
ATOM 732 N N . LEU A 1 102 ? 0.280 9.889 2.870 1.00 88.56 102 LEU A N 1
ATOM 733 C CA . LEU A 1 102 ? 1.427 10.358 2.069 1.00 88.56 102 LEU A CA 1
ATOM 734 C C . LEU A 1 102 ? 2.527 10.904 2.981 1.00 88.56 102 LEU A C 1
ATOM 736 O O . LEU A 1 102 ? 2.260 11.653 3.921 1.00 88.56 102 LEU A O 1
ATOM 740 N N . LYS A 1 103 ? 3.784 10.577 2.672 1.00 82.31 103 LYS A N 1
ATOM 741 C CA . LYS A 1 103 ? 4.964 11.048 3.416 1.00 82.31 103 LYS A CA 1
ATOM 742 C C . LYS A 1 103 ? 5.072 12.570 3.423 1.00 82.31 103 LYS A C 1
ATOM 744 O O . LYS A 1 103 ? 5.544 13.132 4.403 1.00 82.31 103 LYS A O 1
ATOM 749 N N . THR A 1 104 ? 4.588 13.244 2.381 1.00 72.75 104 THR A N 1
ATOM 750 C CA . THR A 1 104 ? 4.523 14.712 2.334 1.00 72.75 104 THR A CA 1
ATOM 751 C C . THR A 1 104 ? 3.633 15.302 3.433 1.00 72.75 104 THR A C 1
ATOM 753 O O . THR A 1 104 ? 3.964 16.363 3.947 1.00 72.75 104 THR A O 1
ATOM 756 N 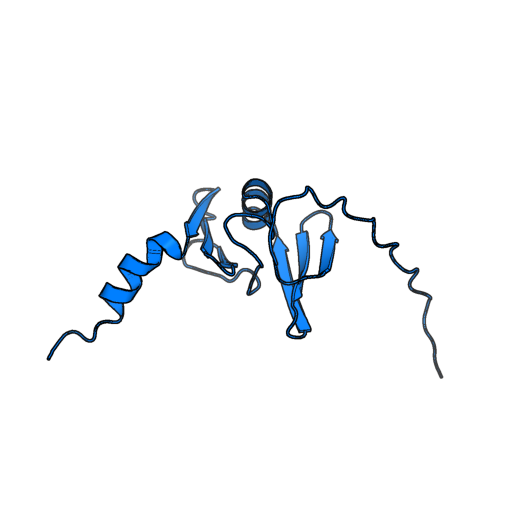N . PHE A 1 105 ? 2.574 14.601 3.861 1.00 57.69 105 PHE A N 1
ATOM 757 C CA . PHE A 1 105 ? 1.772 14.977 5.035 1.00 57.69 105 PHE A CA 1
ATOM 758 C C . PHE A 1 105 ? 2.433 14.547 6.354 1.00 57.69 105 PHE A C 1
ATOM 760 O O . PHE A 1 105 ? 2.288 15.221 7.370 1.00 57.69 105 PHE A O 1
ATOM 767 N N . ASN A 1 106 ? 3.190 13.444 6.344 1.00 53.53 106 ASN A N 1
ATOM 768 C CA . ASN A 1 106 ? 3.822 12.891 7.543 1.00 53.53 106 ASN A CA 1
ATOM 769 C C . ASN A 1 106 ? 5.155 13.561 7.920 1.00 53.53 106 ASN A C 1
ATOM 771 O O . ASN A 1 106 ? 5.612 13.392 9.046 1.00 53.53 106 ASN A O 1
ATOM 775 N N . ASN A 1 107 ? 5.760 14.352 7.024 1.00 50.91 107 ASN A N 1
ATOM 776 C CA . ASN A 1 107 ? 6.993 15.101 7.301 1.00 50.91 107 ASN A CA 1
ATOM 777 C C . ASN A 1 107 ? 6.822 16.143 8.430 1.00 50.91 107 ASN A C 1
ATOM 779 O O . ASN A 1 107 ? 7.810 16.612 8.991 1.00 50.91 107 ASN A O 1
ATOM 783 N N . THR A 1 108 ? 5.575 16.464 8.793 1.00 50.19 108 THR A N 1
ATOM 784 C CA . THR A 1 108 ? 5.226 17.286 9.962 1.00 50.19 108 THR A CA 1
ATOM 785 C C . THR A 1 108 ? 5.042 16.448 11.240 1.00 50.19 108 THR A C 1
ATOM 787 O O . THR A 1 108 ? 5.240 16.970 12.325 1.00 50.19 108 THR A O 1
ATOM 790 N N . TYR A 1 109 ? 4.740 15.145 11.150 1.00 43.91 109 TYR A N 1
ATOM 791 C CA . TYR A 1 109 ? 4.467 14.275 12.311 1.00 43.91 109 TYR A CA 1
ATOM 792 C C . TYR A 1 109 ? 5.711 13.520 12.815 1.00 43.91 109 TYR A C 1
ATOM 794 O O . TYR A 1 109 ? 5.901 13.361 14.018 1.00 43.91 109 TYR A O 1
ATOM 802 N N . THR A 1 110 ? 6.609 13.080 11.924 1.00 49.62 110 THR A N 1
ATOM 803 C CA . THR A 1 110 ? 7.860 12.407 12.333 1.00 49.62 110 THR A CA 1
ATOM 804 C C . THR A 1 110 ? 8.956 13.366 12.785 1.00 49.62 110 THR A C 1
ATOM 806 O O . THR A 1 110 ? 9.826 12.945 13.543 1.00 49.62 110 THR A O 1
ATOM 809 N N . LYS A 1 111 ? 8.919 14.651 12.401 1.00 40.44 111 LYS A N 1
ATOM 810 C CA . LYS A 1 111 ? 9.788 15.660 13.033 1.00 40.44 111 LYS A CA 1
ATOM 811 C C . LYS A 1 111 ? 9.399 15.927 14.490 1.00 40.44 111 LYS A C 1
ATOM 813 O O . LYS A 1 111 ? 10.286 16.141 15.303 1.00 40.44 111 LYS A O 1
ATOM 818 N N . GLU A 1 112 ? 8.112 15.844 14.818 1.00 47.34 112 GLU A N 1
ATOM 819 C CA . GLU A 1 112 ? 7.606 16.046 16.182 1.00 47.34 112 GLU A CA 1
ATOM 820 C C . GLU A 1 112 ? 7.822 14.806 17.076 1.00 47.34 112 GLU A C 1
ATOM 822 O O . GLU A 1 112 ? 8.075 14.954 18.264 1.00 47.34 112 GLU A O 1
ATOM 827 N N . TYR A 1 113 ? 7.789 13.581 16.524 1.00 42.59 113 TYR A N 1
ATOM 828 C CA . TYR A 1 113 ? 8.006 12.347 17.305 1.00 42.59 113 TYR A CA 1
ATOM 829 C C . TYR A 1 113 ? 9.487 11.947 17.469 1.00 42.59 113 TYR A C 1
ATOM 831 O O . TYR A 1 113 ? 9.838 11.308 18.457 1.00 42.59 113 TYR A O 1
ATOM 839 N N . ASN A 1 114 ? 10.366 12.329 16.530 1.00 46.31 114 ASN A N 1
ATOM 840 C CA . ASN A 1 114 ? 11.807 12.033 16.607 1.00 46.31 114 ASN A CA 1
ATOM 841 C C . ASN A 1 114 ? 12.654 13.216 17.101 1.00 46.31 114 ASN A C 1
ATOM 843 O O . ASN A 1 114 ? 13.882 13.104 17.125 1.00 46.31 114 ASN A O 1
ATOM 847 N N . ALA A 1 115 ? 12.050 14.340 17.495 1.00 43.09 115 ALA A N 1
ATOM 848 C CA . ALA A 1 115 ? 12.756 15.271 18.361 1.00 43.09 115 ALA A CA 1
ATOM 849 C C . ALA A 1 115 ? 12.950 14.556 19.709 1.00 43.09 115 ALA A C 1
ATOM 851 O O . ALA A 1 115 ? 11.947 14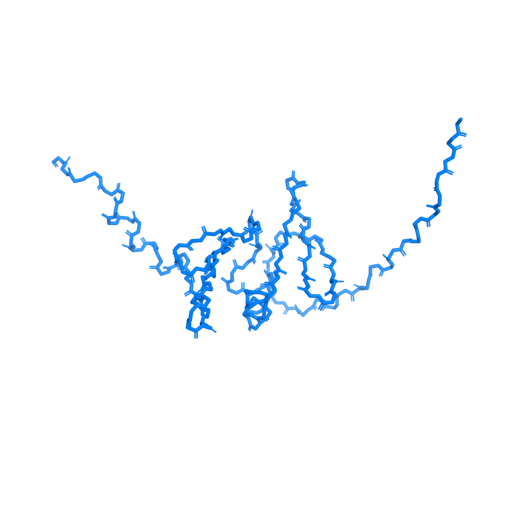.201 20.334 1.00 43.09 115 ALA A O 1
ATOM 852 N N . PRO A 1 116 ? 14.186 14.291 20.176 1.00 43.28 116 PRO A N 1
ATOM 853 C CA . PRO A 1 116 ? 14.361 13.925 21.569 1.00 43.28 116 PRO A CA 1
ATOM 854 C C . PRO A 1 116 ? 13.723 15.042 22.390 1.00 43.28 116 PRO A C 1
ATOM 856 O O . PRO A 1 116 ? 14.081 16.213 22.261 1.00 43.28 116 PRO A O 1
ATOM 859 N N . SER A 1 117 ? 12.725 14.687 23.191 1.00 48.41 117 SER A N 1
ATOM 860 C CA . SER A 1 117 ? 12.231 15.556 24.242 1.00 48.41 117 SER A CA 1
ATOM 861 C C . SER A 1 117 ? 13.419 15.938 25.126 1.00 48.41 117 SER A C 1
ATOM 863 O O . SER A 1 117 ? 13.884 15.118 25.915 1.00 48.41 117 SER A O 1
ATOM 865 N N . GLY A 1 118 ? 13.897 17.172 24.965 1.00 46.44 118 GLY A N 1
ATOM 866 C CA . GLY A 1 118 ? 14.843 17.830 25.860 1.00 46.44 118 GLY A CA 1
ATOM 867 C C . GLY A 1 118 ? 16.296 17.849 25.385 1.00 46.44 118 GLY A C 1
ATOM 868 O O . GLY A 1 118 ? 16.979 16.826 25.381 1.00 46.44 118 GLY A O 1
ATOM 869 N N . ASN A 1 119 ? 16.794 19.057 25.114 1.00 34.12 119 ASN A N 1
ATOM 870 C CA . ASN A 1 119 ? 17.761 19.674 26.024 1.00 34.12 119 ASN A CA 1
ATOM 871 C C . ASN A 1 119 ? 17.508 21.181 26.118 1.00 34.12 119 ASN A C 1
ATOM 873 O O . ASN A 1 119 ? 17.349 21.805 25.046 1.00 34.12 119 ASN A O 1
#

Radius of gyration: 17.89 Å; chains: 1; bounding box: 36×54×51 Å

Secondary structure (DSSP, 8-state):
------------------TT-------EEEEETTEEEEE-TTS-EEEEEHHHHHHHHHTTGGGSTT-SB-S--EEETTEEEEEETTEEEEEETTTTEEEEEEHHHHTTHHHHHSS-S--

Sequence (119 aa):
GAARSGVLPVELASAAAEPGAATAPKAEYAKFVNGYVFSLADGDVVSVIGKLLETFLQLGQTAGKLGLPLADQYLVPGGYRQDFQFGSLVFNQGAGIVTTILKTFNNTYTKEYNAPSGN